Prote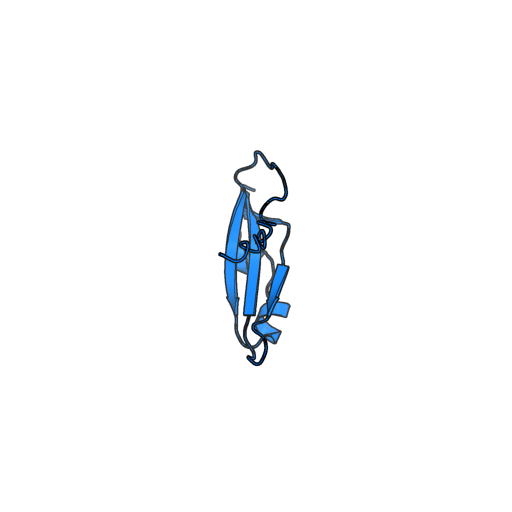in AF-A0A4Q2VNS5-F1 (afdb_monomer_lite)

Radius of gyration: 16.7 Å; chains: 1; bounding box: 34×51×29 Å

Structure (mmCIF, N/CA/C/O backbone):
data_AF-A0A4Q2VNS5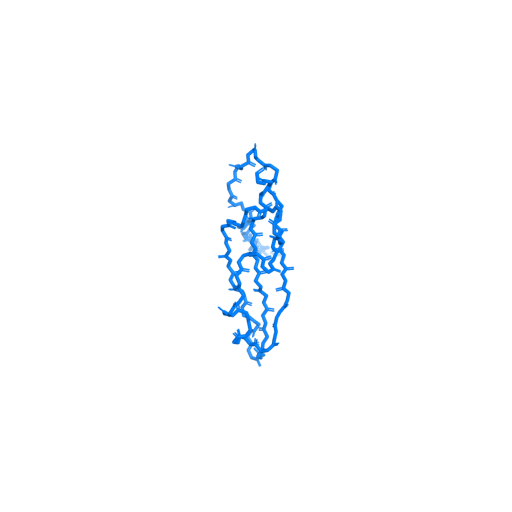-F1
#
_entry.id   AF-A0A4Q2VNS5-F1
#
loop_
_atom_site.group_PDB
_atom_site.id
_atom_site.type_symbol
_atom_site.label_atom_id
_atom_site.label_alt_id
_atom_site.label_comp_id
_atom_site.label_asym_id
_atom_site.label_entity_id
_atom_site.label_seq_id
_atom_site.pdbx_PDB_ins_code
_atom_site.Cartn_x
_atom_site.Cartn_y
_atom_site.Cartn_z
_atom_site.occupancy
_atom_site.B_iso_or_equiv
_atom_site.auth_seq_id
_atom_site.auth_comp_id
_atom_site.auth_asym_id
_atom_site.auth_atom_id
_atom_site.pdbx_PDB_model_num
ATOM 1 N N . MET A 1 1 ? 21.621 44.350 -2.635 1.00 43.12 1 MET A N 1
ATOM 2 C CA . MET A 1 1 ? 20.542 43.852 -1.756 1.00 43.12 1 MET A CA 1
ATOM 3 C C . MET A 1 1 ? 19.346 43.568 -2.649 1.00 43.12 1 MET A C 1
ATOM 5 O O . MET A 1 1 ? 18.663 44.510 -3.019 1.00 43.12 1 MET A O 1
ATOM 9 N N . HIS A 1 2 ? 19.176 42.326 -3.112 1.00 45.78 2 HIS A N 1
ATOM 10 C CA . HIS A 1 2 ? 18.057 41.974 -3.989 1.00 45.78 2 HIS A CA 1
ATOM 11 C C . HIS A 1 2 ? 17.130 41.011 -3.255 1.00 45.78 2 HIS A C 1
ATOM 13 O O . HIS A 1 2 ? 17.563 39.984 -2.742 1.00 45.78 2 HIS A O 1
ATOM 19 N N . LEU A 1 3 ? 15.879 41.456 -3.176 1.00 50.50 3 LEU A N 1
ATOM 20 C CA . LEU A 1 3 ? 14.736 40.887 -2.481 1.00 50.50 3 LEU A CA 1
ATOM 21 C C . LEU A 1 3 ? 14.629 39.362 -2.571 1.00 50.50 3 LEU A C 1
ATOM 23 O O . LEU A 1 3 ? 14.530 38.785 -3.653 1.00 50.50 3 LEU A O 1
ATOM 27 N N . SER A 1 4 ? 14.583 38.760 -1.386 1.00 50.94 4 SER A N 1
ATOM 28 C CA . SER A 1 4 ? 14.193 37.386 -1.110 1.00 50.94 4 SER A CA 1
ATOM 29 C C . SER A 1 4 ? 12.873 37.051 -1.807 1.00 50.94 4 SER A C 1
ATOM 31 O O . SER A 1 4 ? 11.827 37.595 -1.456 1.00 50.94 4 SER A O 1
ATOM 33 N N . SER A 1 5 ? 12.909 36.138 -2.777 1.00 52.00 5 SER A N 1
ATOM 34 C CA . SER A 1 5 ? 11.695 35.473 -3.247 1.00 52.00 5 SER A CA 1
ATOM 35 C C . SER A 1 5 ? 11.327 34.394 -2.242 1.00 52.00 5 SER A C 1
ATOM 37 O O . SER A 1 5 ? 11.945 33.336 -2.161 1.00 52.00 5 SER A O 1
ATOM 39 N N . ILE A 1 6 ? 10.332 34.732 -1.433 1.00 61.75 6 ILE A N 1
ATOM 40 C CA . ILE A 1 6 ? 9.655 33.864 -0.484 1.00 61.75 6 ILE A CA 1
ATOM 41 C C . ILE A 1 6 ? 8.785 32.921 -1.322 1.00 61.75 6 ILE A C 1
ATOM 43 O O . ILE A 1 6 ? 7.625 33.219 -1.600 1.00 61.75 6 ILE A O 1
ATOM 47 N N . LEU A 1 7 ? 9.342 31.805 -1.788 1.00 51.41 7 LEU A N 1
ATOM 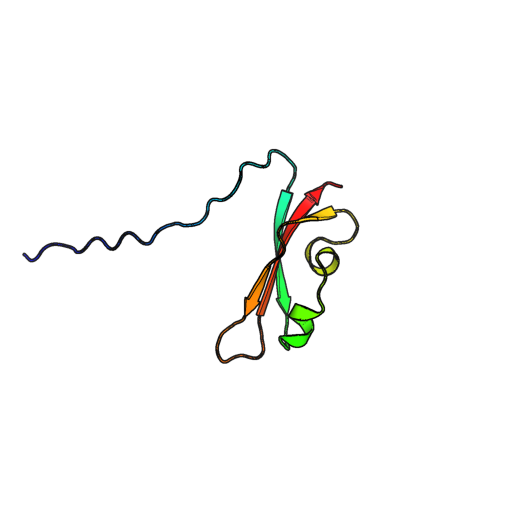48 C CA . LEU A 1 7 ? 8.511 30.708 -2.273 1.00 51.41 7 LEU A CA 1
ATOM 49 C C . LEU A 1 7 ? 8.030 29.940 -1.049 1.00 51.41 7 LEU A C 1
ATOM 51 O O . LEU A 1 7 ? 8.725 29.095 -0.491 1.00 51.41 7 LEU A O 1
ATOM 55 N N . VAL A 1 8 ? 6.836 30.335 -0.609 1.00 54.53 8 VAL A N 1
ATOM 56 C CA . VAL A 1 8 ? 5.986 29.616 0.332 1.00 54.53 8 VAL A CA 1
ATOM 57 C C . VAL A 1 8 ? 5.833 28.196 -0.204 1.00 54.53 8 VAL A C 1
ATOM 59 O O . VAL A 1 8 ? 5.049 27.952 -1.121 1.00 54.53 8 VAL A O 1
ATOM 62 N N . LEU A 1 9 ? 6.617 27.262 0.336 1.00 52.31 9 LEU A N 1
ATOM 63 C CA . LEU A 1 9 ? 6.350 25.845 0.159 1.00 52.31 9 LEU A CA 1
ATOM 64 C C . LEU A 1 9 ? 5.020 25.598 0.866 1.00 52.31 9 LEU A C 1
ATOM 66 O O . LEU A 1 9 ? 4.939 25.620 2.094 1.00 52.31 9 LEU A O 1
ATOM 70 N N . ALA A 1 10 ? 3.964 25.492 0.066 1.00 52.03 10 ALA A N 1
ATOM 71 C CA . ALA A 1 10 ? 2.629 25.193 0.530 1.00 52.03 10 ALA A CA 1
ATOM 72 C C . ALA A 1 10 ? 2.688 23.905 1.357 1.00 52.03 10 ALA A C 1
ATOM 74 O O . ALA A 1 10 ? 2.871 22.814 0.821 1.00 52.03 10 ALA A O 1
ATOM 75 N N . ALA A 1 11 ? 2.541 24.040 2.674 1.00 53.38 11 ALA A N 1
ATOM 76 C CA . ALA A 1 11 ? 2.218 22.929 3.547 1.00 53.38 11 ALA A CA 1
ATOM 77 C C . ALA A 1 11 ? 0.774 22.510 3.244 1.00 53.38 11 AL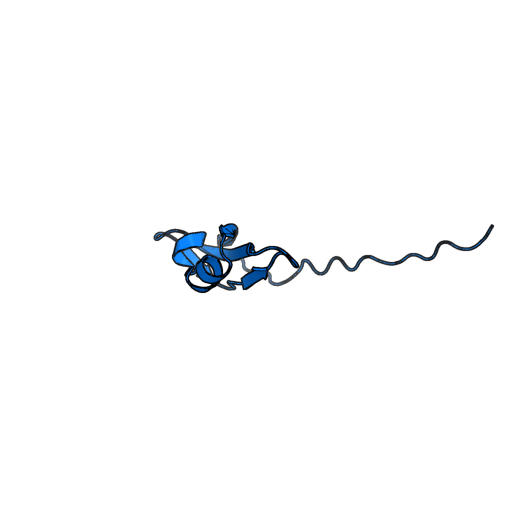A A C 1
ATOM 79 O O . ALA A 1 11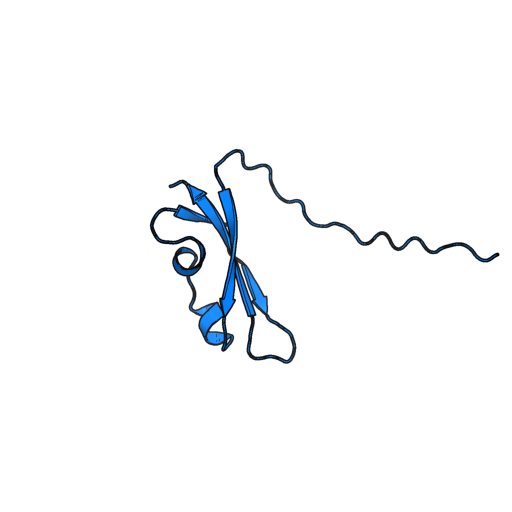 ? -0.159 22.855 3.964 1.00 53.38 11 ALA A O 1
ATOM 80 N N . ALA A 1 12 ? 0.576 21.792 2.142 1.00 51.12 12 ALA A N 1
ATOM 81 C CA . ALA A 1 12 ? -0.662 21.083 1.860 1.00 51.12 12 ALA A CA 1
ATOM 82 C C . ALA A 1 12 ? -0.659 19.753 2.635 1.00 51.12 12 ALA A C 1
ATOM 84 O O . ALA A 1 12 ? -0.702 18.677 2.053 1.00 51.12 12 ALA A O 1
ATOM 85 N N . PHE A 1 13 ? -0.576 19.838 3.965 1.00 58.53 13 PHE A N 1
ATOM 86 C CA . PHE A 1 13 ? -0.824 18.717 4.877 1.00 58.53 13 PHE A CA 1
ATOM 87 C C . PHE A 1 13 ? -1.934 19.101 5.844 1.00 58.53 13 PHE A C 1
ATOM 89 O O . PHE A 1 13 ? -1.777 19.081 7.059 1.00 58.53 13 PHE A O 1
ATOM 96 N N . MET A 1 14 ? -3.070 19.509 5.308 1.00 60.06 14 MET A N 1
ATOM 97 C CA . MET A 1 14 ? -4.302 19.285 6.034 1.00 60.06 14 MET A CA 1
ATOM 98 C C . MET A 1 14 ? -5.233 18.661 5.037 1.00 60.06 14 MET A C 1
ATOM 100 O O . MET A 1 14 ? -5.570 19.289 4.030 1.00 60.06 14 MET A O 1
ATOM 104 N N . PRO A 1 15 ? -5.674 17.445 5.354 1.00 43.94 15 PRO A N 1
ATOM 105 C CA . PRO A 1 15 ? -7.102 17.379 5.312 1.00 43.94 15 PRO A CA 1
ATOM 106 C C . PRO A 1 15 ? -7.683 16.614 6.508 1.00 43.94 15 PRO A C 1
ATOM 108 O O . PRO A 1 15 ? -7.201 15.567 6.926 1.00 43.94 15 PRO A O 1
ATOM 111 N N . PHE A 1 16 ? -8.781 17.191 6.991 1.00 47.84 16 PHE A N 1
ATOM 112 C CA . PHE A 1 16 ? -9.828 16.576 7.801 1.00 47.84 16 PHE A CA 1
ATOM 113 C C . PHE A 1 16 ? -9.524 16.388 9.293 1.00 47.84 16 PHE A C 1
ATOM 115 O O . PHE A 1 16 ? -8.802 15.501 9.730 1.00 47.84 16 PHE A O 1
ATOM 122 N N . ALA A 1 17 ? -10.208 17.201 10.096 1.00 51.28 17 ALA A N 1
ATOM 123 C CA . ALA A 1 17 ? -10.621 16.777 11.418 1.00 51.28 17 ALA A CA 1
ATOM 124 C C . ALA A 1 17 ? -11.419 15.466 11.287 1.00 51.28 17 ALA A C 1
ATOM 126 O O . ALA A 1 17 ? -12.529 15.473 10.759 1.00 51.28 17 ALA A O 1
ATOM 127 N N . ALA A 1 18 ? -10.863 14.364 11.777 1.00 46.28 18 ALA A N 1
ATOM 128 C CA . ALA A 1 18 ? -11.634 13.214 12.220 1.00 46.28 18 ALA A CA 1
ATOM 129 C C . ALA A 1 18 ? -11.238 12.972 13.675 1.00 46.28 18 ALA A C 1
ATOM 131 O O . ALA A 1 18 ? -10.085 12.701 13.995 1.00 46.28 18 ALA A O 1
ATOM 132 N N . THR A 1 19 ? -12.196 13.184 14.564 1.00 48.00 19 THR A N 1
ATOM 133 C CA . THR A 1 19 ? -12.107 12.915 16.003 1.00 48.00 19 THR A CA 1
ATOM 134 C C . THR A 1 19 ? -12.491 11.458 16.260 1.00 48.00 19 THR A C 1
ATOM 136 O O . THR A 1 19 ? -13.309 11.152 17.116 1.00 48.00 19 THR A O 1
ATOM 139 N N . ASP A 1 20 ? -11.859 10.570 15.502 1.00 57.25 20 ASP A N 1
ATOM 140 C CA . ASP A 1 20 ? -11.883 9.123 15.656 1.00 57.25 20 ASP A CA 1
ATOM 141 C C . ASP A 1 20 ? -10.417 8.685 15.748 1.00 57.25 20 ASP A C 1
ATOM 143 O O . ASP A 1 20 ? -9.554 9.350 15.177 1.00 57.25 20 ASP A O 1
ATOM 147 N N . ASP A 1 21 ? -10.117 7.629 16.508 1.00 74.81 21 ASP A N 1
ATOM 148 C CA . ASP A 1 21 ? -8.781 7.036 16.720 1.00 74.81 21 ASP A CA 1
ATOM 149 C C . ASP A 1 21 ? -8.170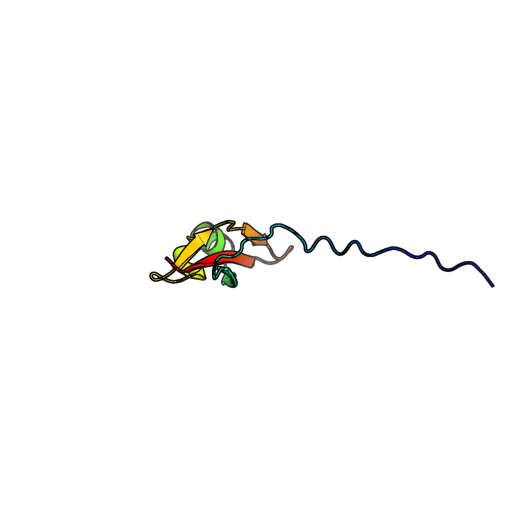 6.527 15.388 1.00 74.81 21 ASP A C 1
ATOM 151 O O . ASP A 1 21 ? -8.007 5.328 15.162 1.00 74.81 21 ASP A O 1
ATOM 155 N N . CYS A 1 22 ? -7.896 7.439 14.456 1.00 82.81 22 CYS A N 1
ATOM 156 C CA . CYS A 1 22 ? -7.428 7.179 13.107 1.00 82.81 22 CYS A CA 1
ATOM 157 C C . CYS A 1 22 ? -5.954 7.555 12.998 1.00 82.81 22 CYS A C 1
ATOM 159 O O . CYS A 1 22 ? -5.568 8.713 13.160 1.00 82.81 22 CYS A O 1
ATOM 161 N N . VAL A 1 23 ? -5.120 6.569 12.684 1.00 88.00 23 VAL A N 1
ATOM 162 C CA . VAL A 1 23 ? -3.682 6.740 12.486 1.00 88.00 23 VAL A CA 1
ATOM 163 C C . VAL A 1 23 ? -3.364 6.540 11.014 1.00 88.00 23 VAL A C 1
ATOM 165 O O . VAL A 1 23 ? -3.698 5.511 10.429 1.00 88.00 23 VAL A O 1
ATOM 168 N N . GLN A 1 24 ? -2.683 7.507 10.401 1.00 89.69 24 GLN A N 1
ATOM 169 C CA . GLN A 1 24 ? -2.140 7.308 9.063 1.00 89.69 24 GLN A CA 1
ATOM 170 C C . GLN A 1 24 ? -0.984 6.305 9.129 1.00 89.69 24 GLN A C 1
ATOM 172 O O . GLN A 1 24 ? -0.013 6.511 9.860 1.00 89.69 24 GLN A O 1
ATOM 177 N N . ARG A 1 25 ? -1.077 5.225 8.355 1.00 89.69 25 ARG A N 1
ATOM 178 C CA . ARG A 1 25 ? -0.012 4.233 8.204 1.00 89.69 25 ARG A CA 1
ATOM 179 C C . ARG A 1 25 ? 0.396 4.113 6.756 1.00 89.69 25 ARG A C 1
ATOM 181 O O . ARG A 1 25 ? -0.438 4.222 5.863 1.00 89.69 25 ARG A O 1
ATOM 188 N N . THR A 1 26 ? 1.679 3.850 6.558 1.00 92.00 26 THR A N 1
ATOM 189 C CA . THR A 1 26 ? 2.285 3.700 5.241 1.00 92.00 26 THR A CA 1
ATOM 190 C C . THR A 1 26 ? 3.067 2.402 5.203 1.00 92.00 26 THR A C 1
ATOM 192 O O . THR A 1 26 ? 3.877 2.133 6.091 1.00 92.00 26 THR A O 1
ATOM 195 N N . THR A 1 27 ? 2.842 1.606 4.164 1.00 92.00 27 THR A N 1
ATOM 196 C CA . THR A 1 27 ? 3.561 0.355 3.939 1.00 92.00 27 THR A CA 1
ATOM 197 C C . THR A 1 27 ? 4.294 0.432 2.603 1.00 92.00 27 THR A C 1
ATOM 199 O O . THR A 1 27 ? 3.647 0.653 1.577 1.00 92.00 27 THR A O 1
ATOM 202 N N . PRO A 1 28 ? 5.630 0.283 2.588 1.00 90.81 28 PRO A N 1
ATOM 203 C CA . PRO A 1 28 ? 6.393 0.233 1.349 1.00 90.81 28 PRO A CA 1
ATOM 204 C C . PRO A 1 28 ? 6.124 -1.077 0.602 1.00 90.81 28 PRO A C 1
ATOM 206 O O . PRO A 1 28 ? 5.860 -2.113 1.214 1.00 90.81 28 PRO A O 1
ATOM 209 N N . CYS A 1 29 ? 6.218 -1.037 -0.721 1.00 89.19 29 CYS A N 1
ATOM 210 C CA . CYS A 1 29 ? 5.946 -2.178 -1.587 1.00 89.19 29 CYS A CA 1
ATOM 211 C C . CYS A 1 29 ? 6.784 -2.110 -2.871 1.00 89.19 29 CYS A C 1
ATOM 213 O O . CYS A 1 29 ? 7.110 -1.036 -3.374 1.00 89.19 29 CYS A O 1
ATOM 215 N N . SER A 1 30 ? 7.177 -3.282 -3.371 1.00 90.56 30 SER A N 1
ATOM 216 C CA . SER A 1 30 ? 7.891 -3.477 -4.636 1.00 90.56 30 SER A CA 1
ATOM 217 C C . SER A 1 30 ? 7.701 -4.938 -5.078 1.00 90.56 30 SER A C 1
ATOM 219 O O . SER A 1 30 ? 7.760 -5.824 -4.215 1.00 90.56 30 SER A O 1
ATOM 221 N N . PRO A 1 31 ? 7.458 -5.228 -6.371 1.00 90.44 31 PRO A N 1
ATOM 222 C CA . PRO A 1 31 ? 7.236 -4.285 -7.478 1.00 90.44 31 PRO A CA 1
ATOM 223 C C . PRO A 1 31 ? 5.949 -3.455 -7.318 1.00 90.44 31 PRO A C 1
ATOM 225 O O . PRO A 1 31 ? 5.134 -3.758 -6.443 1.00 90.44 31 PRO A O 1
ATOM 228 N N . ILE A 1 32 ? 5.715 -2.431 -8.148 1.00 87.62 32 ILE A N 1
ATOM 229 C CA . ILE A 1 32 ? 4.517 -1.574 -8.034 1.00 87.62 32 ILE A CA 1
ATOM 230 C C . ILE A 1 32 ? 3.214 -2.374 -8.158 1.00 87.62 32 ILE A C 1
ATOM 232 O O . ILE A 1 32 ? 2.237 -2.089 -7.471 1.00 87.62 32 ILE A O 1
ATOM 236 N N . ALA A 1 33 ? 3.238 -3.469 -8.923 1.00 88.38 33 ALA A N 1
ATOM 237 C CA . ALA A 1 33 ? 2.126 -4.409 -9.025 1.00 88.38 33 ALA A CA 1
ATOM 238 C C . ALA A 1 33 ? 1.705 -5.001 -7.662 1.00 88.38 33 ALA A C 1
ATOM 240 O O . ALA A 1 33 ? 0.540 -5.346 -7.469 1.00 88.38 33 ALA A O 1
ATOM 241 N N . VAL A 1 34 ? 2.630 -5.100 -6.695 1.00 89.69 34 VAL A N 1
ATOM 242 C CA . VAL A 1 34 ? 2.302 -5.485 -5.315 1.00 89.69 34 VAL A CA 1
ATOM 243 C C . VAL A 1 34 ? 1.530 -4.366 -4.630 1.00 89.69 34 VAL A C 1
ATOM 245 O O . VAL A 1 34 ? 0.507 -4.659 -4.019 1.00 89.69 34 VAL A O 1
ATOM 248 N N . CYS A 1 35 ? 1.956 -3.108 -4.771 1.00 89.12 35 CYS A N 1
ATOM 249 C CA . CYS A 1 35 ? 1.242 -1.954 -4.221 1.00 89.12 35 CYS A CA 1
ATOM 250 C C . CYS A 1 35 ? -0.207 -1.887 -4.720 1.00 89.12 35 CYS A C 1
ATOM 252 O O . CYS A 1 35 ? -1.116 -1.678 -3.924 1.00 89.12 35 CYS A O 1
ATOM 254 N N . ASP A 1 36 ? -0.429 -2.138 -6.012 1.00 87.50 36 ASP A N 1
ATOM 255 C CA . ASP A 1 36 ? -1.770 -2.150 -6.614 1.00 87.50 36 ASP A CA 1
ATOM 256 C C . ASP A 1 36 ? -2.639 -3.312 -6.111 1.00 87.50 36 ASP A C 1
ATOM 258 O O . ASP A 1 36 ? -3.865 -3.218 -6.077 1.00 87.50 36 ASP A O 1
ATOM 262 N N . SER A 1 37 ? -2.009 -4.415 -5.697 1.00 89.38 37 SER A N 1
ATOM 263 C CA . SER A 1 37 ? -2.697 -5.568 -5.107 1.00 89.38 37 SER A CA 1
ATOM 264 C C . SER A 1 37 ? -2.961 -5.428 -3.603 1.00 89.38 37 SER A C 1
ATOM 266 O O . SER A 1 37 ? -3.717 -6.220 -3.034 1.00 89.38 37 SER A O 1
ATOM 268 N N . MET A 1 38 ? -2.339 -4.448 -2.937 1.00 88.81 38 MET A N 1
ATOM 269 C CA . MET A 1 38 ? -2.498 -4.249 -1.501 1.00 88.81 38 MET A CA 1
ATOM 270 C C . MET A 1 38 ? -3.851 -3.619 -1.192 1.00 88.81 38 MET A C 1
ATOM 272 O O . MET A 1 38 ? -4.211 -2.550 -1.676 1.00 88.81 38 MET A O 1
ATOM 276 N N . SER A 1 39 ? -4.592 -4.278 -0.309 1.00 88.75 39 SER A N 1
ATOM 277 C CA . SER A 1 39 ? -5.802 -3.719 0.278 1.00 88.75 39 SER A CA 1
ATOM 278 C C . SER A 1 39 ? -5.462 -2.880 1.509 1.00 88.75 39 SER A C 1
ATOM 280 O O . SER A 1 39 ? -4.399 -3.032 2.115 1.00 88.75 39 SER A O 1
ATOM 282 N N . GLY A 1 40 ? -6.406 -2.053 1.959 1.00 86.56 40 GLY A N 1
ATOM 283 C CA . GLY A 1 40 ? -6.235 -1.295 3.199 1.00 86.56 40 GLY A CA 1
ATOM 284 C C . GLY A 1 40 ? -5.972 -2.169 4.434 1.00 86.56 40 GLY A C 1
ATOM 285 O O . GLY A 1 40 ? -5.294 -1.729 5.356 1.00 86.56 40 GLY A O 1
ATOM 286 N N . ILE A 1 41 ? -6.405 -3.436 4.432 1.00 89.44 41 ILE A N 1
ATOM 287 C CA . ILE A 1 41 ? -6.133 -4.404 5.511 1.00 89.44 41 ILE A CA 1
ATOM 288 C C . ILE A 1 41 ? -4.636 -4.732 5.593 1.00 89.44 41 ILE A C 1
ATOM 290 O O . ILE A 1 41 ? -4.107 -4.951 6.680 1.00 89.44 41 ILE A O 1
ATOM 294 N N . ASN A 1 42 ? -3.920 -4.723 4.465 1.00 90.69 42 ASN A N 1
ATOM 295 C CA . ASN A 1 42 ? -2.475 -4.952 4.445 1.00 90.69 42 ASN A CA 1
ATOM 296 C C . ASN A 1 42 ? -1.693 -3.809 5.117 1.00 90.69 42 ASN A C 1
ATOM 298 O O . ASN A 1 42 ? -0.567 -4.030 5.554 1.00 90.69 42 ASN A O 1
ATOM 302 N N . VAL A 1 43 ? -2.291 -2.617 5.212 1.00 89.06 43 VAL A N 1
ATOM 303 C CA . VAL A 1 43 ? -1.689 -1.415 5.812 1.00 89.06 43 VAL A CA 1
ATOM 304 C C . VAL A 1 43 ? -2.175 -1.203 7.252 1.00 89.06 43 VAL A C 1
ATOM 306 O O . VAL A 1 43 ? -1.395 -0.869 8.144 1.00 89.06 43 VAL A O 1
ATOM 309 N N . CYS A 1 44 ? -3.465 -1.427 7.502 1.00 89.62 44 CYS A N 1
ATOM 310 C CA . CYS A 1 44 ? -4.118 -1.166 8.783 1.00 89.62 44 CYS A CA 1
ATOM 311 C C . CYS A 1 44 ? -4.226 -2.386 9.702 1.00 89.62 44 CYS A C 1
ATOM 313 O O . CYS A 1 44 ? -4.487 -2.223 10.887 1.00 89.62 44 CYS A O 1
ATOM 315 N N . GLY A 1 45 ? -3.985 -3.597 9.200 1.00 87.19 45 GLY A N 1
ATOM 316 C CA . GLY A 1 45 ? -4.270 -4.828 9.932 1.00 87.19 45 GLY A CA 1
ATOM 317 C C . GLY A 1 45 ? -5.760 -5.180 9.914 1.00 87.19 45 GLY A C 1
ATOM 318 O O . GLY A 1 45 ? -6.576 -4.512 9.285 1.00 87.19 45 GLY A O 1
ATOM 319 N N . THR A 1 46 ? -6.124 -6.272 10.585 1.00 86.12 46 THR A N 1
ATOM 320 C CA . THR A 1 46 ? -7.496 -6.819 10.577 1.00 86.12 46 THR A CA 1
ATOM 321 C C . THR A 1 46 ? -8.400 -6.256 11.673 1.00 86.12 46 THR A C 1
ATOM 323 O O . THR A 1 46 ? -9.601 -6.507 11.660 1.00 86.12 46 THR A O 1
ATOM 326 N N . THR A 1 47 ? -7.835 -5.527 12.635 1.00 84.88 47 THR A N 1
ATOM 327 C CA . THR A 1 47 ? -8.546 -4.966 13.797 1.00 84.88 47 THR A CA 1
ATOM 328 C C . THR A 1 47 ? -8.954 -3.506 13.613 1.00 84.88 47 THR A C 1
ATOM 330 O O . THR A 1 47 ? -9.549 -2.921 14.514 1.00 84.88 47 THR A O 1
ATOM 333 N N . GLU A 1 48 ? -8.600 -2.905 12.480 1.00 88.06 48 GLU A N 1
ATOM 334 C CA . GLU A 1 48 ? -8.822 -1.495 12.167 1.00 88.06 48 GLU A CA 1
ATOM 335 C C . GLU A 1 48 ? -9.538 -1.373 10.824 1.00 88.06 48 GLU A C 1
ATOM 337 O O . GLU A 1 48 ? -9.387 -2.216 9.938 1.00 88.06 48 GLU A O 1
ATOM 342 N N . ASN A 1 49 ? -10.319 -0.309 10.673 1.00 89.75 49 ASN A N 1
ATOM 343 C CA . ASN A 1 49 ? -11.014 0.011 9.444 1.00 89.75 49 ASN A CA 1
ATOM 344 C C . ASN A 1 49 ? -10.138 0.922 8.566 1.00 89.75 49 ASN A C 1
ATOM 346 O O . ASN A 1 49 ? -9.844 2.055 8.968 1.00 89.75 49 ASN A O 1
ATOM 350 N N . PRO A 1 50 ? -9.706 0.468 7.378 1.00 90.06 50 PRO A N 1
ATOM 351 C CA . PRO A 1 50 ? -8.968 1.311 6.454 1.00 90.06 50 PRO A CA 1
ATOM 352 C C . PRO A 1 50 ? -9.887 2.322 5.762 1.00 90.06 50 PRO A C 1
ATOM 354 O O . PRO A 1 50 ? -10.924 1.981 5.196 1.00 90.06 50 PRO A O 1
ATOM 357 N N . SER A 1 51 ? -9.454 3.574 5.727 1.00 86.94 51 SER A N 1
ATOM 358 C CA . SER A 1 51 ? -10.091 4.667 5.000 1.00 86.94 51 SER A CA 1
ATOM 359 C C . SER A 1 51 ? -9.035 5.509 4.279 1.00 86.94 51 SER A C 1
ATOM 361 O O . SER A 1 51 ? -7.850 5.442 4.597 1.00 86.94 51 SER A O 1
ATOM 363 N N . GLN A 1 52 ? -9.447 6.267 3.258 1.00 88.31 52 GLN A N 1
ATOM 364 C CA . GLN A 1 52 ? -8.576 7.204 2.527 1.00 88.31 52 GLN A CA 1
ATOM 365 C C . GLN A 1 52 ? -7.229 6.603 2.059 1.00 88.31 52 GLN A C 1
ATOM 367 O O . GLN A 1 52 ? -6.181 7.237 2.171 1.00 88.31 52 GLN A O 1
ATOM 372 N N . CYS A 1 53 ? -7.245 5.366 1.552 1.00 89.44 53 CYS A N 1
ATOM 373 C CA . CYS A 1 53 ? -6.041 4.715 1.042 1.00 89.44 53 CYS A CA 1
ATOM 374 C C . CYS A 1 53 ? -5.573 5.333 -0.283 1.00 89.44 53 CYS A C 1
ATOM 376 O O . CYS A 1 53 ? -6.375 5.548 -1.191 1.00 89.44 53 CYS A O 1
ATOM 378 N N . SER A 1 54 ? -4.271 5.576 -0.409 1.00 90.94 54 SER A N 1
ATOM 379 C CA . SER A 1 54 ? -3.621 6.072 -1.624 1.00 90.94 54 SER A CA 1
ATOM 380 C C . SER A 1 54 ? -2.279 5.382 -1.852 1.00 90.94 54 SER A C 1
ATOM 382 O O . SER A 1 54 ? -1.569 5.054 -0.901 1.00 90.94 54 SER A O 1
ATOM 384 N N . THR A 1 55 ? -1.928 5.180 -3.119 1.00 90.06 55 THR A N 1
ATOM 385 C CA . THR A 1 55 ? -0.644 4.601 -3.528 1.00 90.06 55 THR A CA 1
ATOM 386 C C . THR A 1 55 ? 0.264 5.706 -4.048 1.00 90.06 55 THR A C 1
ATOM 388 O O . THR A 1 55 ? -0.136 6.499 -4.900 1.00 90.06 55 THR A O 1
ATOM 391 N N . MET A 1 56 ? 1.492 5.756 -3.543 1.00 89.56 56 MET A N 1
ATOM 392 C CA . MET A 1 56 ? 2.554 6.628 -4.025 1.00 89.56 56 MET A CA 1
ATOM 393 C C . MET A 1 56 ? 3.590 5.789 -4.764 1.00 89.56 56 MET A C 1
ATOM 395 O O . MET A 1 56 ? 4.136 4.842 -4.203 1.00 89.56 56 MET A O 1
ATOM 399 N N . VAL A 1 57 ? 3.866 6.157 -6.010 1.00 87.88 57 VAL A N 1
ATOM 400 C CA . VAL A 1 57 ? 4.898 5.534 -6.844 1.00 87.88 57 VAL A CA 1
ATOM 401 C C . VAL A 1 57 ? 6.196 6.316 -6.674 1.00 87.88 57 VAL A C 1
ATOM 403 O O . VAL A 1 57 ? 6.166 7.550 -6.686 1.00 87.88 57 VAL A O 1
ATOM 406 N N . VAL A 1 58 ? 7.324 5.623 -6.524 1.00 84.12 58 VAL A N 1
ATOM 407 C CA . VAL A 1 58 ? 8.646 6.245 -6.655 1.00 84.12 58 VAL A CA 1
ATOM 408 C C . VAL A 1 58 ? 8.949 6.342 -8.155 1.00 84.12 58 VAL A C 1
ATOM 410 O O . VAL A 1 58 ? 8.992 5.310 -8.819 1.00 84.12 58 VAL A O 1
ATOM 413 N N . PRO A 1 59 ? 9.092 7.550 -8.731 1.00 77.56 59 PRO A N 1
ATOM 414 C CA . PRO A 1 59 ? 9.411 7.700 -10.149 1.00 77.56 59 PRO A CA 1
ATOM 415 C C . PRO A 1 59 ? 10.710 6.973 -10.497 1.00 77.56 59 PRO A C 1
ATOM 417 O O . PRO A 1 59 ? 11.624 6.947 -9.680 1.00 77.56 59 PRO A O 1
ATOM 420 N N . ASP A 1 60 ? 10.781 6.412 -11.704 1.00 82.00 60 ASP A N 1
ATOM 421 C CA . ASP A 1 60 ? 11.957 5.702 -12.234 1.00 82.00 60 ASP A CA 1
ATOM 422 C C . ASP A 1 60 ? 12.344 4.398 -11.498 1.00 82.00 60 ASP A C 1
ATOM 424 O O . ASP A 1 60 ? 13.245 3.689 -11.949 1.00 82.00 60 ASP A O 1
ATOM 428 N N . ASP A 1 61 ? 11.607 4.019 -10.448 1.00 80.50 61 ASP A N 1
ATOM 429 C CA . ASP A 1 61 ? 11.769 2.779 -9.692 1.00 80.50 61 ASP A CA 1
ATOM 430 C C . ASP A 1 61 ? 10.483 1.934 -9.734 1.00 80.50 61 ASP A C 1
ATOM 432 O O . ASP A 1 61 ? 9.365 2.439 -9.651 1.00 80.50 61 ASP A O 1
ATOM 436 N N . ASP A 1 62 ? 10.623 0.607 -9.792 1.00 87.56 62 ASP A N 1
ATOM 437 C CA . ASP A 1 62 ? 9.495 -0.329 -9.651 1.00 87.56 62 ASP A CA 1
ATOM 438 C C . ASP A 1 62 ? 9.144 -0.519 -8.162 1.00 87.56 62 ASP A C 1
ATOM 440 O O . ASP A 1 62 ? 9.174 -1.616 -7.598 1.00 87.56 62 ASP A O 1
ATOM 444 N N . SER A 1 63 ? 8.924 0.593 -7.463 1.00 89.00 63 SER A N 1
ATOM 445 C CA . SER A 1 63 ? 8.650 0.615 -6.032 1.00 89.00 63 SER A CA 1
ATOM 446 C C . SER A 1 63 ? 7.725 1.763 -5.653 1.00 89.00 63 SER A C 1
ATOM 448 O O . SER A 1 63 ? 7.547 2.742 -6.379 1.00 89.00 63 SER A O 1
ATOM 450 N N . GLY A 1 64 ? 7.092 1.626 -4.498 1.00 92.75 64 GLY A N 1
ATOM 451 C CA . GLY A 1 64 ? 6.143 2.601 -4.006 1.00 92.75 64 GLY A CA 1
ATOM 452 C C . GLY A 1 64 ? 5.797 2.380 -2.546 1.00 92.75 64 GLY A C 1
ATOM 453 O O . GLY A 1 64 ? 6.480 1.677 -1.797 1.00 92.75 64 GLY A O 1
ATOM 454 N N . SER A 1 65 ? 4.704 3.002 -2.134 1.00 91.12 65 SER A N 1
ATOM 455 C CA . SER A 1 65 ? 4.107 2.785 -0.827 1.00 91.12 65 SER A CA 1
ATOM 456 C C . SER A 1 65 ? 2.602 2.991 -0.880 1.00 91.12 65 SER A C 1
ATOM 458 O O . SER A 1 65 ? 2.109 3.822 -1.639 1.00 91.12 65 SER A O 1
ATOM 460 N N . VAL A 1 66 ? 1.868 2.256 -0.054 1.00 92.38 66 VAL A N 1
ATOM 461 C CA . VAL A 1 66 ? 0.434 2.469 0.153 1.00 92.38 66 VAL A CA 1
ATOM 462 C C . VAL A 1 66 ? 0.246 3.127 1.508 1.00 92.38 66 VAL A C 1
ATOM 464 O O . VAL A 1 66 ? 0.733 2.621 2.518 1.00 92.38 66 VAL A O 1
ATOM 467 N N . SER A 1 67 ? -0.443 4.263 1.532 1.00 91.62 67 SER A N 1
ATOM 468 C CA . SER A 1 67 ? -0.792 4.998 2.744 1.00 91.62 67 SER A CA 1
ATOM 469 C C . SER A 1 67 ? -2.293 4.953 2.976 1.00 91.62 67 SER A C 1
ATOM 471 O O . SER A 1 67 ? -3.045 5.308 2.078 1.00 91.62 67 SER A O 1
ATOM 473 N N . CYS A 1 68 ? -2.729 4.575 4.173 1.00 91.50 68 CYS A N 1
ATOM 474 C CA . CYS A 1 68 ? -4.136 4.524 4.570 1.00 91.50 68 CYS A CA 1
ATOM 475 C C . CYS A 1 68 ? -4.345 5.228 5.913 1.00 91.50 68 CYS A C 1
ATOM 477 O O . CYS A 1 68 ? -3.459 5.219 6.767 1.00 91.50 68 CYS A O 1
ATOM 479 N N . GLN A 1 69 ? -5.534 5.789 6.128 1.00 92.25 69 GLN A N 1
ATOM 480 C CA . GLN A 1 69 ? -6.015 6.154 7.459 1.00 92.25 69 GLN A CA 1
ATOM 481 C C . GLN A 1 69 ? -6.643 4.926 8.119 1.00 92.25 69 GLN A C 1
ATOM 483 O O . GLN A 1 69 ? -7.687 4.439 7.691 1.00 92.25 69 GLN A O 1
ATOM 488 N N . CYS A 1 70 ? -5.989 4.418 9.154 1.00 90.69 70 CYS A N 1
ATOM 489 C CA . CYS A 1 70 ? -6.405 3.242 9.901 1.00 90.69 70 CYS A CA 1
ATOM 490 C C . CYS A 1 70 ? -7.153 3.682 11.148 1.00 90.69 70 CYS A C 1
ATOM 492 O O . CYS A 1 70 ? -6.539 4.213 12.068 1.00 90.69 70 CYS A O 1
ATOM 494 N N . CYS A 1 71 ? -8.467 3.504 11.152 1.00 88.31 71 CYS A N 1
ATOM 495 C CA . CYS A 1 71 ? -9.328 3.896 12.259 1.00 88.31 71 CYS A CA 1
ATOM 496 C C . CYS A 1 71 ? -9.652 2.694 13.137 1.00 88.31 71 CYS A C 1
ATOM 498 O O . CYS A 1 71 ? -9.802 1.578 12.635 1.00 88.31 71 CYS A O 1
ATOM 500 N N . LYS A 1 72 ? -9.805 2.906 14.444 1.00 83.69 72 LYS A N 1
ATOM 501 C CA . LYS A 1 72 ? -10.350 1.876 15.335 1.00 83.69 72 LYS A CA 1
ATOM 502 C C . LYS A 1 72 ? -11.708 1.389 14.797 1.00 83.69 72 LYS A C 1
ATOM 504 O O . LYS A 1 72 ? -12.537 2.208 14.405 1.00 83.69 72 LYS A O 1
ATOM 509 N N . ALA A 1 73 ? -11.883 0.069 14.727 1.00 70.38 73 ALA A N 1
ATOM 510 C CA . ALA A 1 73 ? -13.136 -0.562 14.310 1.00 70.38 73 ALA A CA 1
ATOM 511 C C . ALA A 1 73 ? -14.258 -0.385 15.345 1.00 70.38 73 ALA A C 1
ATOM 513 O O . ALA A 1 73 ? -13.937 -0.298 16.557 1.00 70.38 73 ALA A O 1
#

Organism: NCBI:txid451672

Foldseek 3Di:
DDDDPPPPPPPPPDDDDDPFQWDKWKDKDPQVVVVVVDDQCNTQPPQWDWDPWDWADDPPHSITMIITTTGGD

Sequence (73 aa):
MHLSSILVLAAAFMPFAATDDCVQRTTPCSPIAVCDSMSGINVCGTTENPSQCSTMVVPDDDSGSVSCQCCKA

Secondary structure (DSSP, 8-state):
-------------------S-EEEEEEEESSHHHHHH--HHHHH-SSEEEEEEEEEEPTTSS-EEEEEEEEE-

pLDDT: mean 77.96, std 16.8, range [43.12, 92.75]